Protein AF-A0A661LSR0-F1 (afdb_monomer)

Radius of gyration: 15.25 Å; Cα contacts (8 Å, |Δi|>4): 178; chains: 1; bounding box: 36×29×39 Å

Structure (mmCIF, N/CA/C/O backbone):
data_AF-A0A661LSR0-F1
#
_entry.id   AF-A0A661LSR0-F1
#
loop_
_atom_site.group_PDB
_atom_site.id
_atom_site.type_symbol
_atom_site.label_atom_id
_atom_site.label_alt_id
_atom_site.label_comp_id
_atom_site.label_asym_id
_atom_site.label_entity_id
_atom_site.label_seq_id
_atom_site.pdbx_PDB_ins_code
_atom_site.Cartn_x
_atom_site.Cartn_y
_atom_site.Cartn_z
_atom_site.occupancy
_atom_site.B_iso_or_equiv
_atom_site.auth_seq_id
_atom_site.auth_comp_id
_atom_site.auth_asym_id
_atom_site.auth_atom_id
_atom_site.pdbx_PDB_model_num
ATOM 1 N N . MET A 1 1 ? -1.277 7.843 -12.054 1.00 87.81 1 MET A N 1
ATOM 2 C CA . MET A 1 1 ? -2.001 6.567 -12.294 1.00 87.81 1 MET A CA 1
ATOM 3 C C . MET A 1 1 ? -3.484 6.741 -11.977 1.00 87.81 1 MET A C 1
ATOM 5 O O . MET A 1 1 ? -3.791 7.397 -10.986 1.00 87.81 1 MET A O 1
ATOM 9 N N . ASP A 1 2 ? -4.389 6.187 -12.791 1.00 89.88 2 ASP A N 1
ATOM 10 C CA . ASP A 1 2 ? -5.829 6.181 -12.485 1.00 89.88 2 ASP A CA 1
ATOM 11 C C . ASP A 1 2 ? -6.157 5.009 -11.547 1.00 89.88 2 ASP A C 1
ATOM 13 O O . ASP A 1 2 ? -5.949 3.848 -11.897 1.00 89.88 2 ASP A O 1
ATOM 17 N N . ILE A 1 3 ? -6.598 5.313 -10.324 1.00 94.62 3 ILE A N 1
ATOM 18 C CA . ILE A 1 3 ? -6.868 4.314 -9.281 1.00 94.62 3 ILE A CA 1
ATOM 19 C C . ILE A 1 3 ? -8.295 4.518 -8.766 1.00 94.62 3 ILE A C 1
ATOM 21 O O . ILE A 1 3 ? -8.553 5.545 -8.122 1.00 94.62 3 ILE A O 1
ATOM 25 N N . PRO A 1 4 ? -9.204 3.550 -8.982 1.00 94.25 4 PRO A N 1
ATOM 26 C CA . PRO A 1 4 ? -10.596 3.688 -8.586 1.00 94.25 4 PRO A CA 1
ATOM 27 C C . PRO A 1 4 ? -10.763 3.628 -7.065 1.00 94.25 4 PRO A C 1
ATOM 29 O O . PRO A 1 4 ? -10.152 2.803 -6.384 1.00 94.25 4 PRO A O 1
ATOM 32 N N . ASP A 1 5 ? -11.672 4.446 -6.537 1.00 94.50 5 ASP A N 1
ATOM 33 C CA . ASP A 1 5 ? -12.103 4.356 -5.143 1.00 94.50 5 ASP A CA 1
ATOM 34 C C . ASP A 1 5 ? -13.130 3.222 -4.983 1.00 94.50 5 ASP A C 1
ATOM 36 O O . ASP A 1 5 ? -14.277 3.320 -5.416 1.00 94.50 5 ASP A O 1
ATOM 40 N N . LEU A 1 6 ? -12.715 2.109 -4.369 1.00 96.00 6 LEU A N 1
ATOM 41 C CA . LEU A 1 6 ? -13.547 0.902 -4.249 1.00 96.00 6 LEU A CA 1
ATOM 42 C C . LEU A 1 6 ? -14.493 0.911 -3.038 1.00 96.00 6 LEU A C 1
ATOM 44 O O . LEU A 1 6 ? -15.479 0.173 -3.029 1.00 96.00 6 LEU A O 1
ATOM 48 N N . HIS A 1 7 ? -14.164 1.675 -1.996 1.00 96.81 7 HIS A N 1
ATOM 49 C CA . HIS A 1 7 ? -14.900 1.754 -0.733 1.00 96.81 7 HIS A CA 1
ATOM 50 C C . HIS A 1 7 ? -14.425 2.965 0.093 1.00 96.81 7 HIS A C 1
ATOM 52 O O . HIS A 1 7 ? -13.329 3.476 -0.142 1.00 96.81 7 HIS A O 1
ATOM 58 N N . PRO A 1 8 ? -15.195 3.412 1.102 1.00 96.19 8 PRO A N 1
ATOM 59 C CA . PRO A 1 8 ? -14.710 4.388 2.075 1.00 96.19 8 PRO A CA 1
ATOM 60 C C . PRO A 1 8 ? -13.627 3.796 2.993 1.00 96.19 8 PRO A C 1
ATOM 62 O O . PRO A 1 8 ? -13.647 2.608 3.320 1.00 96.19 8 PRO A O 1
ATOM 65 N N . TRP A 1 9 ? -12.699 4.641 3.447 1.00 95.56 9 TRP A N 1
ATOM 66 C CA . TRP A 1 9 ? -11.617 4.263 4.371 1.00 95.56 9 TRP A CA 1
ATOM 67 C C . TRP A 1 9 ? -11.953 4.509 5.845 1.00 95.56 9 TRP A C 1
ATOM 69 O O . TRP A 1 9 ? -11.516 3.760 6.716 1.00 95.56 9 TRP A O 1
ATOM 79 N N . ASN A 1 10 ? -12.741 5.549 6.130 1.00 93.75 10 ASN A N 1
ATOM 80 C CA . ASN A 1 10 ? -13.213 5.847 7.479 1.00 93.75 10 ASN A CA 1
ATOM 81 C C . ASN A 1 10 ? -14.463 5.018 7.782 1.00 93.75 10 ASN A C 1
ATOM 83 O O . ASN A 1 10 ? -15.581 5.438 7.486 1.00 93.75 10 ASN A O 1
ATOM 87 N N . VAL A 1 11 ? -14.247 3.823 8.317 1.00 96.38 11 VAL A N 1
ATOM 88 C CA . VAL A 1 11 ? -15.289 2.831 8.585 1.00 96.38 11 VAL A CA 1
ATOM 89 C C . VAL A 1 11 ? -15.098 2.211 9.963 1.00 96.38 11 VAL A C 1
ATOM 91 O O . VAL A 1 11 ? -14.022 2.276 10.558 1.00 96.38 11 VAL A O 1
ATOM 94 N N . THR A 1 12 ? -16.144 1.584 10.482 1.00 96.69 12 THR A N 1
ATOM 95 C CA . THR A 1 12 ? -16.067 0.779 11.703 1.00 96.69 12 THR A CA 1
ATOM 96 C C . THR A 1 12 ? -15.285 -0.517 11.469 1.00 96.69 12 THR A C 1
ATOM 98 O O . THR A 1 12 ? -15.076 -0.962 10.339 1.00 96.69 12 THR A O 1
ATOM 101 N N . TYR A 1 13 ? -14.883 -1.177 12.557 1.00 95.81 13 TYR A N 1
ATOM 102 C CA . TYR A 1 13 ? -14.239 -2.493 12.506 1.00 95.81 13 TYR A CA 1
ATOM 103 C C . TYR A 1 13 ? -15.069 -3.535 11.735 1.00 95.81 13 TYR A C 1
ATOM 105 O O . TYR A 1 13 ? -14.542 -4.266 10.895 1.00 95.81 13 TYR A O 1
ATOM 113 N N . GLU A 1 14 ? -16.378 -3.592 11.996 1.00 97.00 14 GLU A N 1
ATOM 114 C CA . GLU A 1 14 ? -17.274 -4.552 11.346 1.00 97.00 14 GLU A CA 1
ATOM 115 C C . GLU A 1 14 ? -17.399 -4.292 9.842 1.00 97.00 14 GLU A C 1
ATOM 117 O O . GLU A 1 14 ? -17.400 -5.230 9.041 1.00 97.00 14 GLU A O 1
ATOM 122 N N . GLU A 1 15 ? -17.475 -3.023 9.445 1.00 98.00 15 GLU A N 1
ATOM 123 C CA . GLU A 1 15 ? -17.500 -2.609 8.042 1.00 98.00 15 GLU A CA 1
ATOM 124 C C . GLU A 1 15 ? -16.176 -2.912 7.339 1.00 98.00 15 GLU A C 1
ATOM 126 O O . GLU A 1 15 ? -16.193 -3.452 6.235 1.00 98.00 15 GLU A O 1
ATOM 131 N N . ALA A 1 16 ? -15.036 -2.666 7.992 1.00 97.81 16 ALA A N 1
ATOM 132 C CA . ALA A 1 16 ? -13.716 -2.995 7.458 1.00 97.81 16 ALA A CA 1
ATOM 133 C C . ALA A 1 16 ? -13.586 -4.497 7.141 1.00 97.81 16 ALA A C 1
ATOM 135 O O . ALA A 1 16 ? -13.116 -4.883 6.067 1.00 97.81 16 ALA A O 1
ATOM 136 N N . ILE A 1 17 ? -14.079 -5.365 8.031 1.00 97.31 17 ILE A N 1
ATOM 137 C CA . ILE A 1 17 ? -14.112 -6.815 7.789 1.00 97.31 17 ILE A CA 1
ATOM 138 C C . ILE A 1 17 ? -15.031 -7.168 6.619 1.00 97.31 17 ILE A C 1
ATOM 140 O O . ILE A 1 17 ? -14.673 -8.020 5.803 1.00 97.31 17 ILE A O 1
ATOM 144 N N . LYS A 1 18 ? -16.217 -6.551 6.532 1.00 97.88 18 LYS A N 1
ATOM 145 C CA . LYS A 1 18 ? -17.146 -6.775 5.412 1.00 97.88 18 LYS A CA 1
ATOM 146 C C . LYS A 1 18 ? -16.496 -6.383 4.085 1.00 97.88 18 LYS A C 1
ATOM 148 O O . LYS A 1 18 ? -16.541 -7.173 3.148 1.00 97.88 18 LYS A O 1
ATOM 153 N N . ILE A 1 19 ? -15.824 -5.232 4.033 1.00 98.06 19 ILE A N 1
ATOM 154 C CA . ILE A 1 19 ? -15.075 -4.769 2.859 1.00 98.06 19 ILE A CA 1
ATOM 155 C C . ILE A 1 19 ? -14.007 -5.792 2.460 1.00 98.06 19 ILE A C 1
ATOM 157 O O . ILE A 1 19 ? -13.980 -6.205 1.304 1.00 98.06 19 ILE A O 1
ATOM 161 N N . GLN A 1 20 ? -13.178 -6.265 3.400 1.00 97.81 20 GLN A N 1
ATOM 162 C CA . GLN A 1 20 ? -12.154 -7.274 3.096 1.00 97.81 20 GLN A CA 1
ATOM 163 C C . GLN A 1 20 ? -12.758 -8.562 2.528 1.00 97.81 20 GLN A C 1
ATOM 165 O O . GLN A 1 20 ? -12.250 -9.085 1.541 1.00 97.81 20 GLN A O 1
ATOM 170 N N . LYS A 1 21 ? -13.864 -9.052 3.104 1.00 97.00 21 LYS A N 1
ATOM 171 C CA . LYS A 1 21 ? -14.563 -10.242 2.594 1.00 97.00 21 LYS A CA 1
ATOM 172 C C . LYS A 1 21 ? -15.074 -10.037 1.166 1.00 97.00 21 LYS A C 1
ATOM 174 O O . LYS A 1 21 ? -14.886 -10.922 0.345 1.00 97.00 21 LYS A O 1
ATOM 179 N N . CYS A 1 22 ? -15.653 -8.876 0.861 1.00 96.94 22 CYS A N 1
ATOM 180 C CA . CYS A 1 22 ? -1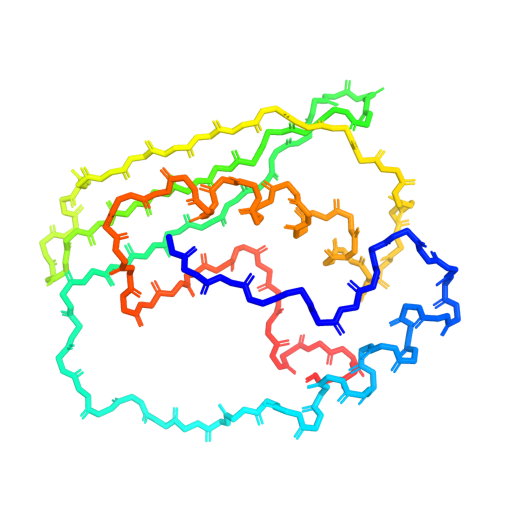6.132 -8.557 -0.486 1.00 96.94 22 CYS A CA 1
ATOM 181 C C . CYS A 1 22 ? -14.993 -8.381 -1.505 1.00 96.94 22 CYS A C 1
ATOM 183 O O . CYS A 1 22 ? -15.149 -8.734 -2.671 1.00 96.94 22 CYS A O 1
ATOM 185 N N . LEU A 1 23 ? -13.861 -7.794 -1.100 1.00 97.31 23 LEU A N 1
ATOM 186 C CA . LEU A 1 23 ? -12.719 -7.566 -1.991 1.00 97.31 23 LEU A CA 1
ATOM 187 C C . LEU A 1 23 ? -11.906 -8.831 -2.253 1.00 97.31 23 LEU A C 1
ATOM 189 O O . LEU A 1 23 ? -11.338 -8.957 -3.335 1.00 97.31 23 LEU A O 1
ATOM 193 N N . LYS A 1 24 ? -11.879 -9.771 -1.304 1.00 96.75 24 LYS A N 1
ATOM 194 C CA . LYS A 1 24 ? -11.202 -11.061 -1.458 1.00 96.75 24 LYS A CA 1
ATOM 195 C C . LYS A 1 24 ? -11.616 -11.776 -2.746 1.0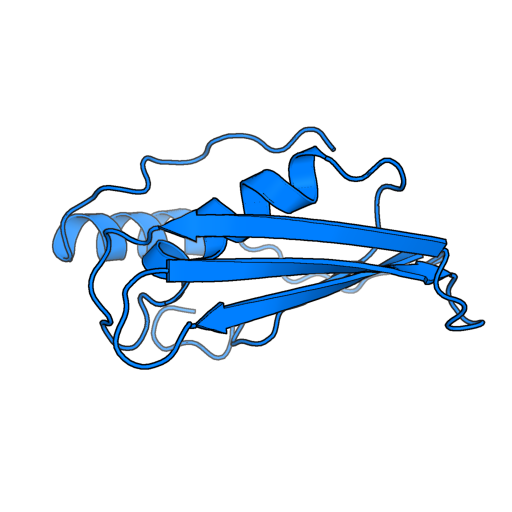0 96.75 24 LYS A C 1
ATOM 197 O O . LYS A 1 24 ? -10.764 -12.264 -3.480 1.00 96.75 24 LYS A O 1
ATOM 202 N N . ASP A 1 25 ? -12.910 -11.781 -3.055 1.00 95.75 25 ASP A N 1
ATOM 203 C CA . ASP A 1 25 ? -13.450 -12.465 -4.236 1.00 95.75 25 ASP A CA 1
ATOM 204 C C . ASP A 1 25 ? -13.040 -11.796 -5.563 1.00 95.75 25 ASP A C 1
ATOM 206 O O . ASP A 1 25 ? -13.246 -12.356 -6.637 1.00 95.75 25 ASP A O 1
ATOM 210 N N . LYS A 1 26 ? -12.430 -10.604 -5.503 1.00 96.31 26 LYS A N 1
ATOM 211 C CA . LYS A 1 26 ? -1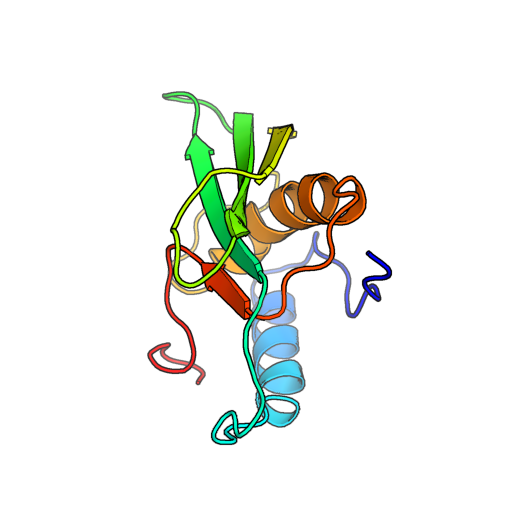1.867 -9.892 -6.659 1.00 96.31 26 LYS A CA 1
ATOM 212 C C . LYS A 1 26 ? -10.374 -10.166 -6.864 1.00 96.31 26 LYS A C 1
ATOM 214 O O . LYS A 1 26 ? -9.797 -9.657 -7.823 1.00 96.31 26 LYS A O 1
ATOM 219 N N . VAL A 1 27 ? -9.730 -10.935 -5.983 1.00 96.81 27 VAL A N 1
ATOM 220 C CA . VAL A 1 27 ? -8.303 -11.261 -6.093 1.00 96.81 27 VAL A CA 1
ATOM 221 C C . VAL A 1 27 ? -8.081 -12.252 -7.235 1.00 96.81 27 VAL A C 1
ATOM 223 O O . VAL A 1 27 ? -8.641 -13.346 -7.253 1.00 96.81 27 VAL A O 1
ATOM 226 N N . ILE A 1 28 ? -7.213 -11.884 -8.178 1.00 96.75 28 ILE A N 1
ATOM 227 C CA . ILE A 1 28 ? -6.834 -12.735 -9.309 1.00 96.75 28 ILE A CA 1
ATOM 228 C C . ILE A 1 28 ? -5.432 -13.289 -9.062 1.00 96.75 28 ILE A C 1
ATOM 230 O O . ILE A 1 28 ? -4.440 -12.564 -9.123 1.00 96.75 28 ILE A O 1
ATOM 234 N N . LEU A 1 29 ? -5.341 -14.599 -8.834 1.00 96.31 29 LEU A N 1
ATOM 235 C CA . LEU A 1 29 ? -4.069 -15.307 -8.689 1.00 96.31 29 LEU A CA 1
ATOM 236 C C . LEU A 1 29 ? -3.644 -15.885 -10.033 1.00 96.31 29 LEU A C 1
ATOM 238 O O . LEU A 1 29 ? -3.976 -17.017 -10.386 1.00 96.31 29 LEU A O 1
ATOM 242 N N . LYS A 1 30 ? -2.911 -15.080 -10.801 1.00 96.00 30 LYS A N 1
ATOM 243 C CA . LYS A 1 30 ? -2.399 -15.465 -12.115 1.00 96.00 30 LYS A CA 1
ATOM 244 C C . LYS A 1 30 ? -0.897 -15.227 -12.184 1.00 96.00 30 LYS A C 1
ATOM 246 O O . LYS A 1 30 ? -0.391 -14.229 -11.681 1.00 96.00 30 LYS A O 1
ATOM 251 N N . LYS A 1 31 ? -0.190 -16.141 -12.851 1.00 94.50 31 LYS A N 1
ATOM 252 C CA . LYS A 1 31 ? 1.210 -15.919 -13.215 1.00 94.50 31 LYS A CA 1
ATOM 253 C C . LYS A 1 31 ? 1.316 -14.743 -14.177 1.00 94.50 31 LYS A C 1
ATOM 255 O O . LYS A 1 31 ? 0.489 -14.579 -15.075 1.00 94.50 31 LYS A O 1
ATOM 260 N N . ILE A 1 32 ? 2.360 -13.958 -13.989 1.00 94.25 32 ILE A N 1
ATOM 261 C CA . ILE A 1 32 ? 2.682 -12.851 -14.871 1.00 94.25 32 ILE A CA 1
ATOM 262 C C . ILE A 1 32 ? 3.527 -13.407 -16.009 1.00 94.25 32 ILE A C 1
ATOM 264 O O . ILE A 1 32 ? 4.592 -13.966 -15.769 1.00 94.25 32 ILE A O 1
ATOM 268 N N . ASP A 1 33 ? 3.017 -13.274 -17.229 1.00 94.19 33 ASP A N 1
ATOM 269 C CA . ASP A 1 33 ? 3.641 -13.782 -18.455 1.00 94.19 33 ASP A CA 1
ATOM 270 C C . ASP A 1 33 ? 3.828 -12.639 -19.461 1.00 94.19 33 ASP A C 1
ATOM 272 O O . ASP A 1 33 ? 3.340 -12.649 -20.588 1.00 94.19 33 ASP A O 1
ATOM 276 N N . ARG A 1 34 ? 4.438 -11.556 -18.977 1.00 95.44 34 ARG A N 1
ATOM 277 C CA . ARG A 1 34 ? 4.759 -10.364 -19.761 1.00 95.44 34 ARG A CA 1
ATOM 278 C C . ARG A 1 34 ? 6.096 -9.805 -19.306 1.00 95.44 34 ARG A C 1
ATOM 280 O O . ARG A 1 34 ? 6.518 -10.036 -18.173 1.00 95.44 34 ARG A O 1
ATOM 287 N N . ARG A 1 35 ? 6.742 -9.036 -20.180 1.00 96.50 35 ARG A N 1
ATOM 288 C CA . ARG A 1 35 ? 7.947 -8.289 -19.819 1.00 96.50 35 ARG A CA 1
ATOM 289 C C . ARG A 1 35 ? 7.612 -7.240 -18.755 1.00 96.50 35 ARG A C 1
ATOM 291 O O . ARG A 1 35 ? 6.608 -6.544 -18.879 1.00 96.50 35 ARG A O 1
ATOM 298 N N . ILE A 1 36 ? 8.476 -7.147 -17.751 1.00 98.19 36 ILE A N 1
ATOM 299 C CA . ILE A 1 36 ? 8.447 -6.141 -16.688 1.00 98.19 36 ILE A CA 1
ATOM 300 C C . ILE A 1 36 ? 9.535 -5.118 -16.995 1.00 98.19 36 ILE A C 1
ATOM 302 O O . ILE A 1 36 ? 10.686 -5.509 -17.187 1.00 98.19 36 ILE A O 1
ATOM 306 N N . ASN A 1 37 ? 9.160 -3.846 -17.073 1.00 98.06 37 ASN A N 1
ATOM 307 C CA . ASN A 1 37 ? 10.067 -2.725 -17.308 1.00 98.06 37 ASN A CA 1
ATOM 308 C C . ASN A 1 37 ? 10.213 -1.868 -16.050 1.00 98.06 37 ASN A C 1
ATOM 310 O O . ASN A 1 37 ? 11.317 -1.432 -15.752 1.00 98.06 37 ASN A O 1
ATOM 314 N N . TYR A 1 38 ? 9.128 -1.670 -15.295 1.00 98.50 38 TYR A N 1
ATOM 315 C CA . TYR A 1 38 ? 9.146 -0.848 -14.085 1.00 98.50 38 TYR A CA 1
ATOM 316 C C . TYR A 1 38 ? 8.568 -1.592 -12.890 1.00 98.50 38 TYR A C 1
ATOM 318 O O . TYR A 1 38 ? 7.512 -2.218 -12.978 1.00 98.50 38 TYR A O 1
ATOM 326 N N . ILE A 1 39 ? 9.243 -1.498 -11.750 1.00 98.62 39 ILE A N 1
ATOM 327 C CA . ILE A 1 39 ? 8.748 -2.017 -10.473 1.00 98.62 39 ILE A CA 1
ATOM 328 C C . ILE A 1 39 ? 8.697 -0.888 -9.450 1.00 98.62 39 ILE A C 1
ATOM 330 O O . ILE A 1 39 ? 9.559 -0.016 -9.459 1.00 98.62 39 ILE A O 1
ATOM 334 N N . ALA A 1 40 ? 7.710 -0.903 -8.562 1.00 98.62 40 ALA A N 1
ATOM 335 C CA . ALA A 1 40 ? 7.585 0.071 -7.488 1.00 98.62 40 ALA A CA 1
ATOM 336 C C . ALA A 1 40 ? 7.648 -0.603 -6.118 1.00 98.62 40 ALA A C 1
ATOM 338 O O . ALA A 1 40 ? 7.039 -1.650 -5.923 1.00 98.62 40 ALA A O 1
ATOM 339 N N . GLY A 1 41 ? 8.354 0.006 -5.170 1.00 98.50 41 GLY A N 1
ATOM 340 C CA . GLY A 1 41 ? 8.282 -0.324 -3.747 1.00 98.50 41 GLY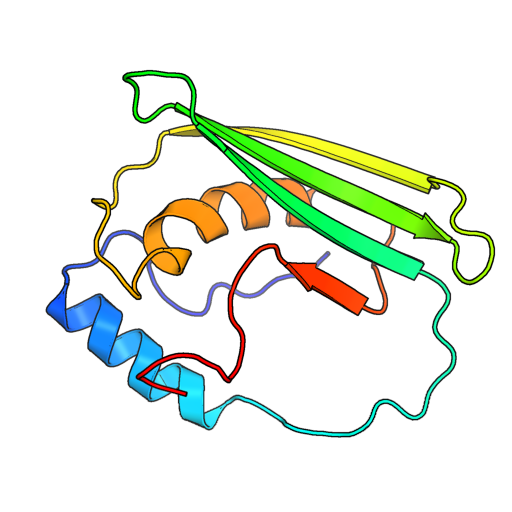 A CA 1
ATOM 341 C C . GLY A 1 41 ? 7.453 0.714 -2.997 1.00 98.50 41 GLY A C 1
ATOM 342 O O . GLY A 1 41 ? 7.581 1.906 -3.277 1.00 98.50 41 GLY A O 1
ATOM 343 N N . LEU A 1 42 ? 6.622 0.262 -2.060 1.00 97.94 42 LEU A N 1
ATOM 344 C CA . LEU A 1 42 ? 5.788 1.098 -1.198 1.00 97.94 42 LEU A CA 1
ATOM 345 C C . LEU A 1 42 ? 6.092 0.836 0.269 1.00 97.94 42 LEU A C 1
ATOM 347 O O . LEU A 1 42 ? 6.187 -0.322 0.678 1.00 97.94 42 LEU A O 1
ATOM 351 N N . ASP A 1 43 ? 6.164 1.909 1.049 1.00 97.88 43 ASP A N 1
ATOM 352 C CA . ASP A 1 43 ? 6.356 1.832 2.494 1.00 97.88 43 ASP A CA 1
ATOM 353 C C . ASP A 1 43 ? 5.675 3.008 3.214 1.00 97.88 43 ASP A C 1
ATOM 355 O O . ASP A 1 43 ? 5.455 4.080 2.634 1.00 97.88 43 ASP A O 1
ATOM 359 N N . VAL A 1 44 ? 5.335 2.799 4.486 1.00 97.25 44 VAL A N 1
ATOM 360 C CA . VAL A 1 44 ? 4.786 3.814 5.384 1.00 97.25 44 VAL A CA 1
ATOM 361 C C . VAL A 1 44 ? 5.548 3.823 6.704 1.00 97.25 44 VAL A C 1
ATOM 363 O O . VAL A 1 44 ? 5.577 2.847 7.445 1.00 97.25 44 VAL A O 1
ATOM 366 N N . SER A 1 45 ? 6.083 4.987 7.067 1.00 96.12 45 SER A N 1
ATOM 367 C CA . SER A 1 45 ? 6.767 5.196 8.343 1.00 96.12 45 SER A CA 1
ATOM 368 C C . SER A 1 45 ? 5.946 6.072 9.288 1.00 96.12 45 SER A C 1
ATOM 370 O O . SER A 1 45 ? 5.388 7.092 8.884 1.00 96.12 45 SER A O 1
ATOM 372 N N . TYR A 1 46 ? 5.897 5.708 10.571 1.00 95.12 46 TYR A N 1
ATOM 373 C CA . TYR A 1 46 ? 5.201 6.475 11.607 1.00 95.12 46 TYR A CA 1
ATOM 374 C C . TYR A 1 46 ? 6.160 7.382 12.365 1.00 95.12 46 TYR A C 1
ATOM 376 O O . TYR A 1 46 ? 7.174 6.939 12.910 1.00 95.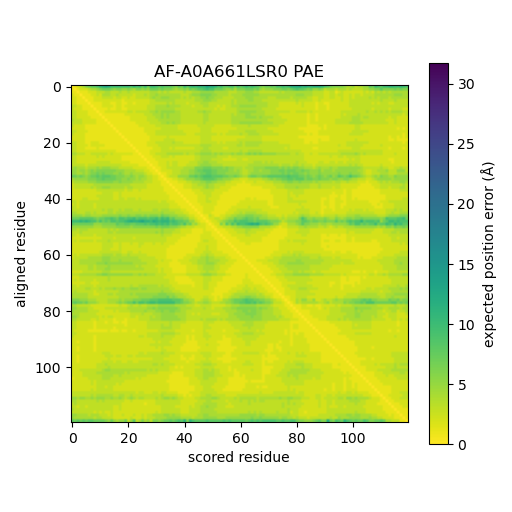12 46 TYR A O 1
ATOM 384 N N . ALA A 1 47 ? 5.780 8.649 12.517 1.00 94.38 47 ALA A N 1
ATOM 385 C CA . ALA A 1 47 ? 6.462 9.529 13.449 1.00 94.38 47 ALA A CA 1
ATOM 386 C C . ALA A 1 47 ? 6.180 9.078 14.894 1.00 94.38 47 ALA A C 1
ATOM 388 O O . ALA A 1 47 ? 5.025 8.918 15.309 1.00 94.38 47 ALA A O 1
ATOM 389 N N . LYS A 1 48 ? 7.254 8.881 15.666 1.00 90.62 48 LYS A N 1
ATOM 390 C CA . LYS A 1 48 ? 7.221 8.309 17.019 1.00 90.62 48 LYS A CA 1
ATOM 391 C C . LYS A 1 48 ? 6.217 9.035 17.921 1.00 90.62 48 LYS A C 1
ATOM 393 O O . LYS A 1 48 ? 6.298 10.245 18.101 1.00 90.62 48 LYS A O 1
ATOM 398 N N . GLY A 1 49 ? 5.298 8.275 18.518 1.00 89.38 49 GLY A N 1
ATOM 399 C CA . GLY A 1 49 ? 4.302 8.805 19.456 1.00 89.38 49 GLY A CA 1
ATOM 400 C C . GLY A 1 49 ? 3.194 9.645 18.811 1.00 89.38 49 GLY A C 1
ATOM 401 O O . GLY A 1 49 ? 2.501 10.366 19.521 1.00 89.38 49 GLY A O 1
ATOM 402 N N . SER A 1 50 ? 3.015 9.572 17.488 1.00 92.00 50 SER A N 1
ATOM 403 C CA . SER A 1 50 ? 1.990 10.332 16.771 1.00 92.00 50 SER A CA 1
ATOM 404 C C . SER A 1 50 ? 1.215 9.468 15.771 1.00 92.00 50 SER A C 1
ATOM 406 O O . SER A 1 50 ? 1.640 8.376 15.401 1.00 92.00 50 SER A O 1
ATOM 408 N N . ASN A 1 51 ? 0.084 9.993 15.297 1.00 92.38 51 ASN A N 1
ATOM 409 C CA . ASN A 1 51 ? -0.646 9.448 14.147 1.00 92.38 51 ASN A CA 1
ATOM 410 C C . ASN A 1 51 ? -0.190 10.075 12.816 1.00 92.38 51 ASN A C 1
ATOM 412 O O . ASN A 1 51 ? -0.900 9.985 11.817 1.00 92.38 51 ASN A O 1
ATOM 416 N N . THR A 1 52 ? 0.954 10.753 12.801 1.00 96.00 52 THR A N 1
ATOM 417 C CA . THR A 1 52 ? 1.538 11.290 11.574 1.00 96.00 52 THR A CA 1
ATOM 418 C C . THR A 1 52 ? 2.345 10.197 10.893 1.00 96.00 52 THR A C 1
ATOM 420 O O . THR A 1 52 ? 3.185 9.555 11.529 1.00 96.00 52 THR A O 1
ATOM 423 N N . VAL A 1 53 ? 2.102 10.013 9.600 1.00 96.38 53 VAL A N 1
ATOM 424 C CA . VAL A 1 53 ? 2.796 9.037 8.763 1.00 96.38 53 VAL A CA 1
ATOM 425 C C . VAL A 1 53 ? 3.445 9.701 7.562 1.00 96.38 53 VAL A C 1
ATOM 427 O O . VAL A 1 53 ? 2.987 10.742 7.089 1.00 96.38 53 VAL A O 1
ATOM 430 N N . TRP A 1 54 ? 4.493 9.062 7.067 1.00 97.56 54 TRP A N 1
ATOM 431 C CA . TRP A 1 54 ? 5.117 9.338 5.785 1.00 97.56 54 TRP A CA 1
ATOM 432 C C . TRP A 1 54 ? 4.903 8.132 4.889 1.00 97.56 54 TRP A C 1
ATOM 434 O O . TRP A 1 54 ? 5.423 7.061 5.185 1.00 97.56 54 TRP A O 1
ATOM 444 N N . ALA A 1 55 ? 4.127 8.308 3.827 1.00 97.75 55 ALA A N 1
ATOM 445 C CA . ALA A 1 55 ? 3.985 7.320 2.770 1.00 97.75 55 ALA A CA 1
ATOM 446 C C . ALA A 1 55 ? 5.007 7.614 1.673 1.00 97.75 55 ALA A C 1
ATOM 448 O O . ALA A 1 55 ? 5.221 8.780 1.329 1.00 97.75 55 ALA A O 1
ATOM 449 N N . GLY A 1 56 ? 5.624 6.572 1.123 1.00 98.06 56 GLY A N 1
ATOM 450 C CA . GLY A 1 56 ? 6.615 6.688 0.061 1.00 98.06 56 GLY A CA 1
ATOM 451 C C . GLY A 1 56 ? 6.407 5.655 -1.037 1.00 98.06 56 GLY A C 1
ATOM 452 O O . GLY A 1 56 ? 5.965 4.536 -0.783 1.00 98.06 56 GLY A O 1
ATOM 453 N N . VAL A 1 57 ? 6.763 6.046 -2.258 1.00 98.50 57 VAL A N 1
ATOM 454 C CA . VAL A 1 57 ? 6.915 5.155 -3.408 1.00 98.50 57 VAL A CA 1
ATOM 455 C C . VAL A 1 57 ? 8.264 5.395 -4.064 1.00 98.50 57 VAL A C 1
ATOM 457 O O . VAL A 1 57 ? 8.691 6.540 -4.232 1.00 98.50 57 VAL A O 1
ATOM 460 N N . VAL A 1 58 ? 8.916 4.310 -4.466 1.00 98.62 58 VAL A N 1
ATOM 461 C CA . VAL A 1 58 ? 10.132 4.340 -5.280 1.00 98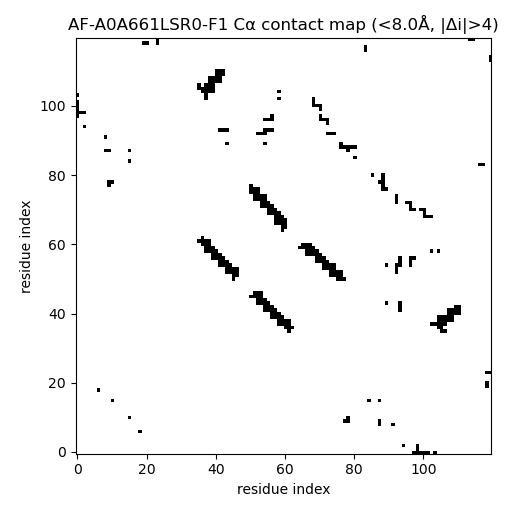.62 58 VAL A CA 1
ATOM 462 C C . VAL A 1 58 ? 9.910 3.465 -6.503 1.00 98.62 58 VAL A C 1
ATOM 464 O O . VAL A 1 58 ? 9.644 2.276 -6.351 1.00 98.62 58 VAL A O 1
ATOM 467 N N . VAL A 1 59 ? 10.036 4.038 -7.699 1.00 98.75 59 VAL A N 1
ATOM 468 C CA . VAL A 1 59 ? 9.947 3.326 -8.979 1.00 98.75 59 VAL A CA 1
ATOM 469 C C . VAL A 1 59 ? 11.353 3.065 -9.512 1.00 98.75 59 VAL A C 1
ATOM 471 O O . VAL A 1 59 ? 12.186 3.973 -9.588 1.00 98.75 59 VAL A O 1
ATOM 474 N N . LEU A 1 60 ? 11.614 1.819 -9.895 1.00 98.81 60 LEU A N 1
ATOM 475 C CA . LEU A 1 60 ? 12.878 1.344 -10.443 1.00 98.81 60 LEU A CA 1
ATOM 476 C C . LEU A 1 60 ? 12.680 0.832 -11.871 1.00 98.81 60 LEU A C 1
ATOM 478 O O . LEU A 1 60 ? 11.684 0.167 -12.162 1.00 98.81 60 LEU A O 1
ATOM 482 N N . ASP A 1 61 ? 13.665 1.075 -12.732 1.00 98.62 61 ASP A N 1
ATOM 483 C CA . ASP A 1 61 ? 13.829 0.336 -13.982 1.00 98.62 61 ASP A CA 1
ATOM 484 C C . ASP A 1 61 ? 14.241 -1.107 -13.676 1.00 98.62 61 ASP A C 1
ATOM 486 O O . ASP A 1 61 ? 15.057 -1.374 -12.790 1.00 98.62 61 ASP A O 1
ATOM 490 N N . PHE A 1 62 ? 13.676 -2.053 -14.414 1.00 98.25 62 PHE A N 1
ATOM 491 C CA . PHE A 1 62 ? 13.930 -3.473 -14.257 1.00 98.25 62 PHE A CA 1
ATOM 492 C C . PHE A 1 62 ? 14.402 -4.071 -15.593 1.00 98.25 62 PHE A C 1
ATOM 494 O O . PHE A 1 62 ? 13.740 -3.899 -16.618 1.00 98.25 62 PHE A O 1
ATOM 501 N N . PRO A 1 63 ? 15.532 -4.806 -15.617 1.00 97.56 63 PRO A N 1
ATOM 502 C CA . PRO A 1 63 ? 16.211 -5.421 -14.472 1.00 97.56 63 PRO A CA 1
ATOM 503 C C . PRO A 1 63 ? 17.353 -4.596 -13.857 1.00 97.56 63 PRO A C 1
ATOM 505 O O . PRO A 1 63 ? 18.037 -5.109 -12.976 1.00 97.56 63 PRO A O 1
ATOM 508 N N . SER A 1 64 ? 17.608 -3.365 -14.317 1.00 98.06 64 SER A N 1
ATOM 509 C CA . SER A 1 64 ? 18.801 -2.612 -13.891 1.00 98.06 64 SER A CA 1
ATOM 510 C C . SER A 1 64 ? 18.772 -2.167 -12.422 1.00 98.06 64 SER A C 1
ATOM 512 O O . SER A 1 64 ? 19.827 -1.911 -11.845 1.00 98.06 64 SER A O 1
ATOM 514 N N . LEU A 1 65 ? 17.577 -2.089 -11.824 1.00 98.12 65 LEU A N 1
A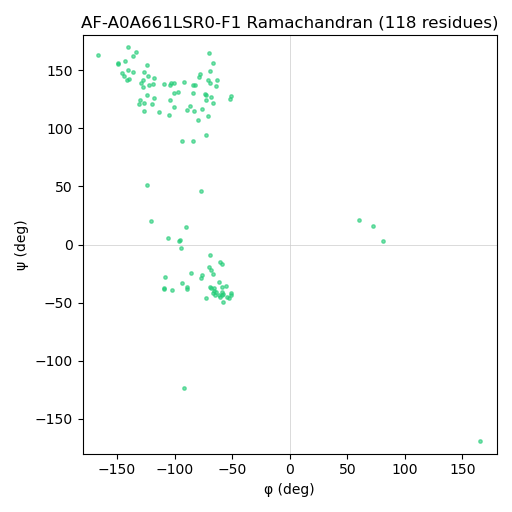TOM 515 C CA . LEU A 1 65 ? 17.301 -1.570 -10.480 1.00 98.12 65 LEU A CA 1
ATOM 516 C C . LEU A 1 65 ? 17.705 -0.101 -10.289 1.00 98.12 65 LEU A C 1
ATOM 518 O O . LEU A 1 65 ? 17.868 0.369 -9.162 1.00 98.12 65 LEU A O 1
ATOM 522 N N . VAL A 1 66 ? 17.841 0.646 -11.385 1.00 98.62 66 VAL A N 1
ATOM 523 C CA . VAL A 1 66 ? 18.090 2.086 -11.339 1.00 98.62 66 VAL A CA 1
ATOM 524 C C . VAL A 1 66 ? 16.816 2.800 -10.902 1.00 98.62 66 VAL A C 1
ATOM 526 O O . VAL A 1 66 ? 15.753 2.597 -11.484 1.00 98.62 66 VAL A O 1
ATOM 529 N N . LYS A 1 67 ? 16.921 3.666 -9.888 1.00 98.50 67 LYS A N 1
ATOM 530 C CA . LYS A 1 67 ? 15.810 4.513 -9.440 1.00 98.50 67 LYS A CA 1
ATOM 531 C C . LYS A 1 67 ? 15.440 5.531 -10.514 1.00 98.50 67 LYS A C 1
ATOM 533 O O . LYS A 1 67 ? 16.278 6.344 -10.896 1.00 98.50 67 LYS A O 1
ATOM 538 N N . ILE A 1 68 ? 14.186 5.491 -10.954 1.00 98.06 68 ILE A N 1
ATOM 539 C CA . ILE A 1 68 ? 13.635 6.377 -11.987 1.00 98.06 68 ILE A CA 1
ATOM 540 C C . ILE A 1 68 ? 12.785 7.477 -11.362 1.00 98.06 68 ILE A C 1
ATOM 542 O O . ILE A 1 68 ? 12.851 8.628 -11.782 1.00 98.06 68 ILE A O 1
ATOM 546 N N . GLU A 1 69 ? 12.015 7.139 -10.332 1.00 98.50 69 GLU A N 1
ATOM 547 C CA . GLU A 1 69 ? 11.122 8.085 -9.678 1.00 98.50 69 GLU A CA 1
ATOM 548 C C . GLU A 1 69 ? 11.032 7.790 -8.183 1.00 98.50 69 GLU A C 1
ATOM 550 O O . GLU A 1 69 ? 11.100 6.643 -7.745 1.00 98.50 69 GLU A O 1
ATOM 555 N N . GLU A 1 70 ? 10.862 8.841 -7.389 1.00 98.44 70 GLU A N 1
ATOM 556 C CA . GLU A 1 70 ? 10.409 8.725 -6.011 1.00 98.44 70 GLU A CA 1
ATOM 557 C C . GLU A 1 70 ? 9.414 9.837 -5.697 1.00 98.44 70 GLU A C 1
ATOM 559 O O . GLU A 1 70 ? 9.551 10.974 -6.168 1.00 98.44 70 GLU A O 1
ATOM 564 N N . ARG A 1 71 ? 8.401 9.502 -4.903 1.00 98.25 71 ARG A N 1
ATOM 565 C CA . ARG A 1 71 ? 7.424 10.450 -4.366 1.00 98.25 71 ARG A CA 1
ATOM 566 C C . ARG A 1 71 ? 7.125 10.066 -2.925 1.00 98.25 71 ARG A C 1
ATOM 568 O O . ARG A 1 71 ? 7.183 8.895 -2.554 1.00 98.25 71 ARG A O 1
ATOM 575 N N . TRP A 1 72 ? 6.796 11.055 -2.110 1.00 97.94 72 TRP A N 1
ATOM 576 C CA . TRP A 1 72 ? 6.369 10.839 -0.736 1.00 97.94 72 TRP A CA 1
ATOM 577 C C . TRP A 1 72 ? 5.396 11.925 -0.308 1.00 97.94 72 TRP A C 1
ATOM 579 O O . TRP A 1 72 ? 5.397 13.030 -0.852 1.00 97.94 72 TRP A O 1
ATOM 589 N N . ALA A 1 73 ? 4.570 11.607 0.680 1.00 96.25 73 ALA A N 1
ATOM 590 C CA . ALA A 1 73 ? 3.650 12.557 1.276 1.00 96.25 73 ALA A CA 1
ATOM 591 C C . ALA A 1 73 ? 3.512 12.304 2.773 1.00 96.25 73 ALA A C 1
ATOM 593 O O . ALA A 1 73 ? 3.530 11.166 3.250 1.00 96.25 73 ALA A O 1
ATOM 594 N N . GLN A 1 74 ? 3.348 13.397 3.511 1.00 96.69 74 GLN A N 1
ATOM 595 C CA . GLN A 1 74 ? 2.925 13.340 4.898 1.00 96.69 74 GLN A CA 1
ATOM 596 C C . GLN A 1 74 ? 1.406 13.192 4.950 1.00 96.69 74 GLN A C 1
ATOM 598 O O . GLN A 1 74 ? 0.687 13.906 4.254 1.00 96.69 74 GLN A O 1
ATOM 603 N N . SER A 1 75 ? 0.915 12.323 5.827 1.00 95.12 75 SER A N 1
ATOM 604 C CA . SER A 1 75 ? -0.513 12.202 6.108 1.00 95.12 75 SER A CA 1
ATOM 605 C C . SER A 1 75 ? -0.765 11.976 7.597 1.00 95.12 75 SER A C 1
ATOM 607 O O . SER A 1 75 ? 0.156 11.751 8.388 1.00 95.12 75 SER A O 1
ATOM 609 N N . LYS A 1 76 ? -2.032 12.062 8.000 1.00 94.56 76 LYS A N 1
ATOM 6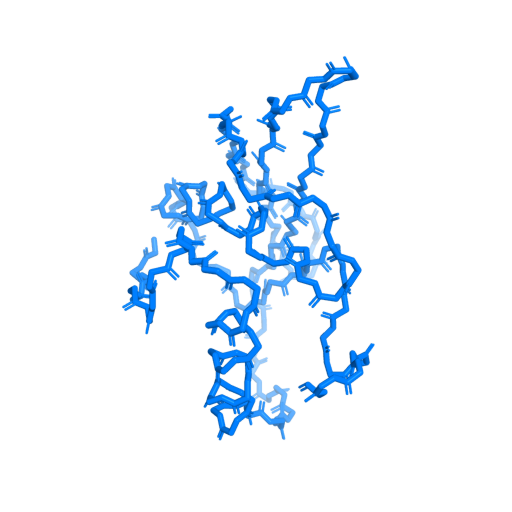10 C CA . LYS A 1 76 ? -2.479 11.781 9.364 1.00 94.56 76 LYS A CA 1
ATOM 611 C C . LYS A 1 76 ? -3.475 10.638 9.334 1.00 94.56 76 LYS A C 1
ATOM 613 O O . LYS A 1 76 ? -4.539 10.753 8.734 1.00 94.56 76 LYS A O 1
ATOM 618 N N . VAL A 1 77 ? -3.158 9.557 10.035 1.00 91.56 77 VAL A N 1
ATOM 619 C CA . VAL A 1 77 ? -4.038 8.391 10.091 1.00 91.56 77 VAL A CA 1
ATOM 620 C C . VAL A 1 77 ? -5.116 8.570 11.157 1.00 91.56 77 VAL A C 1
ATOM 622 O O . VAL A 1 77 ? -4.854 9.035 12.270 1.00 91.56 77 VAL A O 1
ATOM 625 N N . SER A 1 78 ? -6.345 8.191 10.820 1.00 88.12 78 SER A N 1
ATOM 626 C CA . SER A 1 78 ? -7.501 8.224 11.726 1.00 88.12 78 SER A CA 1
ATOM 627 C C . SER A 1 78 ? -7.943 6.829 12.173 1.00 88.12 78 SER A C 1
ATOM 629 O O . SER A 1 78 ? -8.459 6.680 13.278 1.00 88.12 78 SER A O 1
ATOM 631 N N . PHE A 1 79 ? -7.699 5.802 11.354 1.00 93.38 79 PHE A N 1
ATOM 632 C CA . PHE A 1 79 ? -8.077 4.423 11.655 1.00 93.38 79 PHE A CA 1
ATOM 633 C C . PHE A 1 79 ? -7.155 3.819 12.733 1.00 93.38 79 PHE A C 1
ATOM 635 O O . PHE A 1 79 ? -5.931 3.922 12.601 1.00 93.38 79 PHE A O 1
ATOM 642 N N . PRO A 1 80 ? -7.675 3.200 13.810 1.00 91.00 80 PRO A N 1
ATOM 643 C CA . PRO A 1 80 ? -6.856 2.656 14.896 1.00 91.00 80 PRO A CA 1
ATOM 644 C C . PRO A 1 80 ? -5.995 1.467 14.449 1.00 91.00 80 PRO A C 1
ATOM 646 O O . PRO A 1 80 ? -6.322 0.759 13.501 1.00 91.00 80 PRO A O 1
ATOM 649 N N . TYR A 1 81 ? -4.895 1.209 15.161 1.00 90.00 81 TYR A N 1
ATOM 650 C CA . TYR A 1 81 ? -4.096 0.010 14.913 1.00 90.00 81 TYR A CA 1
ATOM 651 C C . TYR A 1 81 ? -4.854 -1.238 15.385 1.00 90.00 81 TYR A C 1
ATOM 653 O O . TYR A 1 81 ? -5.035 -1.448 16.585 1.00 90.00 81 TYR A O 1
ATOM 661 N N . ILE A 1 82 ? -5.296 -2.060 14.432 1.00 92.94 82 ILE A N 1
ATOM 662 C CA . ILE A 1 82 ? -5.976 -3.331 14.681 1.00 92.94 82 ILE A CA 1
ATOM 663 C C . ILE A 1 82 ? -5.301 -4.408 13.819 1.00 92.94 82 ILE A C 1
ATOM 665 O O . ILE A 1 82 ? -5.282 -4.269 12.591 1.00 92.94 82 ILE A O 1
ATOM 669 N N . PRO A 1 83 ? -4.756 -5.486 14.416 1.00 91.44 83 PRO A N 1
ATOM 670 C CA . PRO A 1 83 ? -4.121 -6.563 13.663 1.00 91.44 83 PRO A CA 1
ATOM 671 C C . PRO A 1 83 ? -5.009 -7.112 12.533 1.00 91.44 83 PRO A C 1
ATOM 673 O O . PRO A 1 83 ? -6.172 -7.469 12.733 1.00 91.44 83 PRO A O 1
ATOM 676 N N . GLY A 1 84 ? -4.450 -7.164 11.320 1.00 93.44 84 GLY A N 1
ATOM 677 C CA . GLY A 1 84 ? -5.143 -7.580 10.093 1.00 93.44 84 GLY A CA 1
ATOM 678 C C . GLY A 1 84 ? -6.016 -6.503 9.423 1.00 93.44 84 GLY A C 1
ATOM 679 O O . GLY A 1 84 ? -6.671 -6.784 8.419 1.00 93.44 84 GLY A O 1
ATOM 680 N N . LEU A 1 85 ? -6.042 -5.277 9.947 1.00 96.25 85 LEU A N 1
ATOM 681 C CA . LEU A 1 85 ? -6.697 -4.120 9.318 1.00 96.25 85 LEU A CA 1
ATOM 682 C C . LEU A 1 85 ? -5.709 -2.980 9.033 1.00 96.25 85 LEU A C 1
ATOM 684 O O . LEU A 1 85 ? -6.121 -1.839 8.849 1.00 96.25 85 LEU A O 1
ATOM 688 N N . LEU A 1 86 ? -4.409 -3.288 8.973 1.00 94.94 86 LEU A N 1
ATOM 689 C CA . LEU A 1 86 ? -3.351 -2.305 8.720 1.00 94.94 86 LEU A CA 1
ATOM 690 C C . LEU A 1 86 ? -3.588 -1.527 7.416 1.00 94.94 86 LEU A C 1
ATOM 692 O O . LEU A 1 86 ? -3.404 -0.314 7.372 1.00 94.94 86 LEU A O 1
ATOM 696 N N . SER A 1 87 ? -4.128 -2.206 6.400 1.00 95.31 87 SER A N 1
ATOM 697 C CA . SER A 1 87 ? -4.522 -1.610 5.123 1.00 95.31 87 SER A CA 1
ATOM 698 C C . SER A 1 87 ? -5.416 -0.375 5.276 1.00 95.31 87 SER A C 1
ATOM 700 O O . SER A 1 87 ? -5.200 0.617 4.591 1.00 95.31 87 SER A O 1
ATOM 702 N N . PHE A 1 88 ? -6.386 -0.392 6.198 1.00 96.56 88 PHE A N 1
ATOM 703 C CA . PHE A 1 88 ? -7.308 0.732 6.419 1.00 96.56 88 PHE A CA 1
ATOM 704 C C . PHE A 1 88 ? -6.632 1.948 7.051 1.00 96.56 88 PHE A C 1
ATOM 706 O O . PHE A 1 88 ? -7.149 3.060 6.970 1.00 96.56 88 PHE A O 1
ATOM 713 N N . ARG A 1 89 ? -5.476 1.734 7.681 1.00 94.88 89 ARG A N 1
ATOM 714 C CA . ARG A 1 89 ? -4.675 2.779 8.308 1.00 94.88 89 ARG A CA 1
ATOM 715 C C . ARG A 1 89 ? -3.669 3.397 7.334 1.00 94.88 89 ARG A C 1
ATOM 717 O O . ARG A 1 89 ? -3.463 4.601 7.400 1.00 94.88 89 ARG A O 1
ATOM 724 N N . GLU A 1 90 ? -3.081 2.607 6.437 1.00 95.56 90 GLU A N 1
ATOM 725 C CA . GLU A 1 90 ? -1.905 3.018 5.644 1.00 95.56 90 GLU A CA 1
ATOM 726 C C . GLU A 1 90 ? -2.178 3.258 4.162 1.00 95.56 90 GLU A C 1
ATOM 728 O O . GLU A 1 90 ? -1.636 4.203 3.586 1.00 95.56 90 GLU A O 1
ATOM 733 N N . ILE A 1 91 ? -3.048 2.453 3.543 1.00 95.94 91 ILE A N 1
ATOM 734 C CA . ILE A 1 91 ? -3.320 2.557 2.104 1.00 95.94 91 ILE A CA 1
ATOM 735 C C . ILE A 1 91 ? -3.839 3.942 1.694 1.00 95.94 91 ILE A C 1
ATOM 737 O O . ILE A 1 91 ? -3.409 4.393 0.636 1.00 95.94 91 ILE A O 1
ATOM 741 N N . PRO A 1 92 ? -4.664 4.673 2.476 1.00 95.75 92 PRO A N 1
ATOM 742 C CA . PRO A 1 92 ? -5.057 6.032 2.097 1.00 95.75 92 PRO A CA 1
ATOM 743 C C . PRO A 1 92 ? -3.860 6.942 1.788 1.00 95.75 92 PRO A C 1
ATOM 745 O O . PRO A 1 92 ? -3.836 7.592 0.749 1.00 95.75 92 PRO A O 1
ATOM 748 N N . ALA A 1 93 ? -2.829 6.919 2.639 1.00 96.12 93 ALA A N 1
ATOM 749 C CA . ALA A 1 93 ? -1.628 7.725 2.439 1.00 96.12 93 ALA A CA 1
ATOM 750 C C . ALA A 1 93 ? -0.794 7.228 1.243 1.00 96.12 93 ALA A C 1
ATOM 752 O O . ALA A 1 93 ? -0.246 8.034 0.495 1.00 96.12 93 ALA A O 1
ATOM 753 N N . LEU A 1 94 ? -0.724 5.909 1.026 1.00 97.06 94 LEU A N 1
ATOM 754 C CA . LEU A 1 94 ? -0.052 5.333 -0.146 1.00 97.06 94 LEU A CA 1
ATOM 755 C C . LEU A 1 94 ? -0.768 5.680 -1.458 1.00 97.06 94 LEU A C 1
ATOM 757 O O . LEU A 1 94 ? -0.100 5.944 -2.454 1.00 97.06 94 LEU A O 1
ATOM 761 N N . LEU A 1 95 ? -2.104 5.713 -1.473 1.00 96.12 95 LEU A N 1
ATOM 762 C CA . LEU A 1 95 ? -2.890 6.100 -2.647 1.00 96.12 95 LEU A CA 1
ATOM 763 C C . LEU A 1 95 ? -2.637 7.552 -3.042 1.00 96.12 95 LEU A C 1
ATOM 765 O O . LEU A 1 95 ? -2.493 7.832 -4.231 1.00 96.12 95 LEU A O 1
ATOM 769 N N . ASP A 1 96 ? -2.537 8.457 -2.068 1.00 93.94 96 ASP A N 1
ATOM 770 C CA . ASP A 1 96 ? -2.205 9.859 -2.331 1.00 93.94 96 ASP A CA 1
ATOM 771 C C . ASP A 1 96 ? -0.851 9.978 -3.040 1.00 93.94 96 ASP A C 1
ATOM 773 O O . ASP A 1 96 ? -0.711 10.729 -4.002 1.00 93.94 96 ASP A O 1
ATOM 777 N N . VAL A 1 97 ? 0.141 9.189 -2.629 1.00 96.75 97 VAL A N 1
ATOM 778 C CA . VAL A 1 97 ? 1.467 9.188 -3.257 1.00 96.75 97 VAL A CA 1
ATOM 779 C C . VAL A 1 97 ? 1.442 8.514 -4.634 1.00 96.75 97 VAL A C 1
ATOM 781 O O . VAL A 1 97 ? 1.952 9.077 -5.600 1.00 96.75 97 VAL A O 1
ATOM 784 N N . LEU A 1 98 ? 0.804 7.346 -4.757 1.00 97.25 98 LEU A N 1
ATOM 785 C CA . LEU A 1 98 ? 0.682 6.592 -6.011 1.00 97.25 98 LEU A CA 1
ATOM 786 C C . LEU A 1 98 ? -0.060 7.360 -7.109 1.00 97.25 98 LEU A C 1
ATOM 788 O O . LEU A 1 98 ? 0.235 7.191 -8.289 1.00 97.25 98 LEU A O 1
ATOM 792 N N . ARG A 1 99 ? -1.032 8.206 -6.759 1.00 96.19 99 ARG A N 1
ATOM 793 C CA . ARG A 1 99 ? -1.731 9.045 -7.745 1.00 96.19 99 ARG A CA 1
ATOM 794 C C . ARG A 1 99 ? -0.815 10.099 -8.367 1.00 96.19 99 ARG A C 1
ATOM 796 O O . ARG A 1 99 ? -1.065 10.500 -9.499 1.00 96.19 99 ARG A O 1
ATOM 803 N N . ASN A 1 100 ? 0.244 10.490 -7.659 1.00 95.88 100 ASN A N 1
ATOM 804 C CA . ASN A 1 100 ? 1.178 11.545 -8.051 1.00 95.88 100 ASN A CA 1
ATOM 805 C C . ASN A 1 100 ? 2.449 11.041 -8.760 1.00 95.88 100 ASN A C 1
ATOM 807 O O . ASN A 1 100 ? 3.318 11.860 -9.064 1.00 95.88 100 ASN A O 1
ATOM 811 N N . ILE A 1 101 ? 2.582 9.732 -9.010 1.00 97.38 101 ILE A N 1
ATOM 812 C CA . ILE A 1 101 ? 3.685 9.216 -9.835 1.00 97.38 101 ILE A CA 1
ATOM 813 C C . ILE A 1 101 ? 3.396 9.409 -11.323 1.00 97.38 101 ILE A C 1
ATOM 815 O O . ILE A 1 101 ? 2.250 9.268 -11.772 1.00 97.38 101 ILE A O 1
ATOM 819 N N . GLU A 1 102 ? 4.448 9.693 -12.078 1.00 96.88 102 GLU A N 1
ATOM 820 C CA . GLU A 1 102 ? 4.406 9.852 -13.532 1.00 96.88 102 GLU A CA 1
ATOM 821 C C . GLU A 1 102 ? 4.631 8.518 -14.251 1.00 96.88 102 GLU A C 1
ATOM 823 O O . GLU A 1 102 ? 3.973 8.238 -15.255 1.00 96.88 102 GLU A O 1
ATOM 828 N N . VAL A 1 103 ? 5.525 7.674 -13.728 1.00 97.19 103 VAL A N 1
ATOM 829 C CA . VAL A 1 103 ? 5.835 6.361 -14.300 1.00 97.19 103 VAL A CA 1
ATOM 830 C C . VAL A 1 103 ? 4.903 5.308 -13.713 1.00 97.19 103 VAL A C 1
ATOM 832 O O . VAL A 1 103 ? 4.948 5.014 -12.520 1.00 97.19 103 VAL A O 1
ATOM 835 N N . GLU A 1 104 ? 4.068 4.703 -14.558 1.00 96.88 104 GLU A N 1
ATOM 836 C CA . GLU A 1 104 ? 3.191 3.604 -14.149 1.00 96.88 104 GLU A CA 1
ATOM 837 C C . GLU A 1 104 ? 3.992 2.293 -14.012 1.00 96.88 104 GLU A C 1
ATOM 839 O O . GLU A 1 104 ? 4.551 1.809 -15.003 1.00 96.88 104 GLU A O 1
ATOM 844 N N . PRO A 1 105 ? 4.088 1.707 -12.802 1.00 97.62 105 PRO A N 1
ATOM 845 C CA . PRO A 1 105 ? 4.849 0.485 -12.589 1.00 97.62 105 PRO A CA 1
ATOM 846 C C . PRO A 1 105 ? 4.086 -0.750 -13.079 1.00 97.62 105 PRO A C 1
ATOM 848 O O . PRO A 1 105 ? 2.872 -0.867 -12.926 1.00 97.62 105 PRO A O 1
ATOM 851 N N . ASP A 1 106 ? 4.815 -1.744 -13.583 1.00 97.69 106 ASP A N 1
ATOM 852 C CA . ASP A 1 106 ? 4.244 -3.035 -13.972 1.00 97.69 106 ASP A CA 1
ATOM 853 C C . ASP A 1 106 ? 3.934 -3.937 -12.768 1.00 97.69 106 ASP A C 1
ATOM 855 O O . ASP A 1 106 ? 3.089 -4.835 -12.859 1.00 97.69 106 ASP A O 1
ATOM 859 N N . LEU A 1 107 ? 4.661 -3.721 -11.669 1.00 97.56 107 LEU A N 1
ATOM 860 C CA . LEU A 1 107 ? 4.568 -4.448 -10.410 1.00 97.56 107 LEU A CA 1
ATOM 861 C C . LEU A 1 107 ? 4.728 -3.499 -9.233 1.00 97.56 107 LEU A C 1
ATOM 863 O O . LEU A 1 107 ? 5.596 -2.631 -9.243 1.00 97.56 107 LEU A O 1
ATOM 867 N N . ILE A 1 108 ? 3.950 -3.740 -8.185 1.00 97.94 108 ILE A N 1
ATOM 868 C CA . ILE A 1 108 ? 4.054 -3.029 -6.916 1.00 97.94 108 ILE A CA 1
ATOM 869 C C . ILE A 1 108 ? 4.412 -4.043 -5.827 1.00 97.94 108 ILE A C 1
ATOM 871 O O . ILE A 1 108 ? 3.734 -5.056 -5.659 1.00 97.94 108 ILE A O 1
ATOM 875 N N . PHE A 1 109 ? 5.479 -3.754 -5.093 1.00 97.94 109 PHE A N 1
ATOM 876 C CA . PHE A 1 109 ? 5.921 -4.460 -3.901 1.00 97.94 109 PHE A CA 1
ATOM 877 C C . PHE A 1 109 ? 5.482 -3.652 -2.682 1.00 97.94 109 PHE A C 1
ATOM 879 O O . PHE A 1 109 ? 5.894 -2.505 -2.510 1.00 97.94 109 PHE A O 1
ATOM 886 N N . CYS A 1 110 ? 4.644 -4.252 -1.845 1.00 96.00 110 CYS A N 1
ATOM 887 C CA . CYS A 1 110 ? 4.175 -3.643 -0.605 1.00 96.00 110 CYS A CA 1
ATOM 888 C C . CYS A 1 110 ? 4.900 -4.278 0.582 1.00 96.00 110 CYS A C 1
ATOM 890 O O . CYS A 1 110 ? 4.997 -5.507 0.632 1.00 96.00 110 CYS A O 1
ATOM 892 N N . ASP A 1 111 ? 5.337 -3.474 1.553 1.00 93.69 111 ASP A N 1
ATOM 893 C CA . ASP A 1 111 ? 5.764 -4.002 2.851 1.00 93.69 111 ASP A CA 1
ATOM 894 C C . ASP A 1 111 ? 4.540 -4.466 3.658 1.00 93.69 111 ASP A C 1
ATOM 896 O O . ASP A 1 111 ? 3.820 -3.686 4.281 1.00 93.69 111 ASP A O 1
ATOM 900 N N . GLY A 1 112 ? 4.222 -5.756 3.553 1.00 90.81 112 GLY A N 1
ATOM 901 C CA . GLY A 1 112 ? 3.047 -6.335 4.184 1.00 90.81 112 GLY A CA 1
ATOM 902 C C . GLY A 1 112 ? 2.694 -7.717 3.648 1.00 90.81 112 GLY A C 1
ATOM 903 O O . GLY A 1 112 ? 3.456 -8.359 2.929 1.00 90.81 112 GLY A O 1
ATOM 904 N N . GLN A 1 113 ? 1.506 -8.192 4.021 1.00 94.56 113 GLN A N 1
ATOM 905 C CA . GLN A 1 113 ? 1.000 -9.498 3.600 1.00 94.56 113 GLN A CA 1
ATOM 906 C C . GLN A 1 113 ? 0.007 -9.359 2.443 1.00 94.56 113 GLN A C 1
ATOM 908 O O . GLN A 1 113 ? -0.856 -8.484 2.460 1.00 94.56 113 GLN A O 1
ATOM 913 N N . GLY A 1 114 ? 0.112 -10.262 1.464 1.00 95.38 114 GLY A N 1
ATOM 914 C CA . GLY A 1 114 ? -0.911 -10.498 0.439 1.00 95.38 114 GLY A CA 1
ATOM 915 C C . GLY A 1 114 ? -1.886 -11.594 0.880 1.00 95.38 114 GLY A C 1
ATOM 916 O O . GLY A 1 114 ? -2.431 -11.544 1.977 1.00 95.38 114 GLY A O 1
ATOM 917 N N . ILE A 1 115 ? -2.034 -12.651 0.071 1.00 96.44 115 ILE A N 1
ATOM 918 C CA . ILE A 1 115 ? -2.886 -13.817 0.395 1.00 96.44 115 ILE A CA 1
ATOM 919 C C . ILE A 1 115 ? -2.479 -14.568 1.674 1.00 96.44 115 ILE A C 1
ATOM 921 O O . ILE A 1 115 ? -3.256 -15.360 2.204 1.00 96.44 115 ILE A O 1
ATOM 925 N N . ALA A 1 116 ? -1.273 -14.320 2.192 1.00 95.75 116 ALA A N 1
ATOM 926 C CA . ALA A 1 116 ? -0.794 -14.812 3.483 1.00 95.75 116 ALA A CA 1
ATOM 927 C C . ALA A 1 116 ? -1.396 -14.014 4.662 1.00 95.75 116 ALA A C 1
ATOM 929 O O . ALA A 1 116 ? -0.704 -13.597 5.588 1.00 95.75 116 ALA A O 1
ATOM 930 N N . HIS A 1 117 ? -2.705 -13.783 4.620 1.00 95.94 117 HIS A N 1
ATOM 931 C CA . HIS A 1 117 ? -3.465 -13.009 5.592 1.00 95.94 117 HIS A CA 1
ATOM 932 C C . HIS A 1 117 ? -4.649 -13.853 6.111 1.00 95.94 117 HIS A C 1
ATOM 934 O O . HIS A 1 117 ? -5.197 -14.653 5.351 1.00 95.94 117 HIS A O 1
ATOM 940 N N . PRO A 1 118 ? -5.114 -13.703 7.374 1.00 92.12 118 PRO A N 1
ATOM 941 C CA . PRO A 1 118 ? -6.164 -14.563 7.943 1.00 92.12 118 PRO A CA 1
ATOM 942 C C . PRO A 1 118 ? -7.499 -14.564 7.191 1.00 92.12 118 PRO A C 1
ATOM 944 O O . PRO A 1 118 ? -8.342 -15.425 7.432 1.00 92.12 118 PRO A O 1
ATOM 947 N N . ARG A 1 119 ? -7.731 -13.580 6.318 1.00 94.44 119 ARG A N 1
ATOM 948 C CA . ARG A 1 119 ? -8.953 -13.483 5.509 1.00 94.44 119 ARG A CA 1
ATOM 949 C C . ARG A 1 119 ? -8.739 -13.855 4.041 1.00 94.44 119 ARG A C 1
ATOM 951 O O . ARG A 1 119 ? -9.718 -13.858 3.298 1.00 94.44 119 ARG A O 1
ATOM 958 N N . GLY A 1 120 ? -7.542 -14.320 3.675 1.00 83.88 120 GLY A N 1
ATOM 959 C CA . GLY A 1 120 ? -7.086 -14.394 2.284 1.00 83.88 120 GLY A CA 1
ATOM 960 C C . GLY A 1 120 ? -7.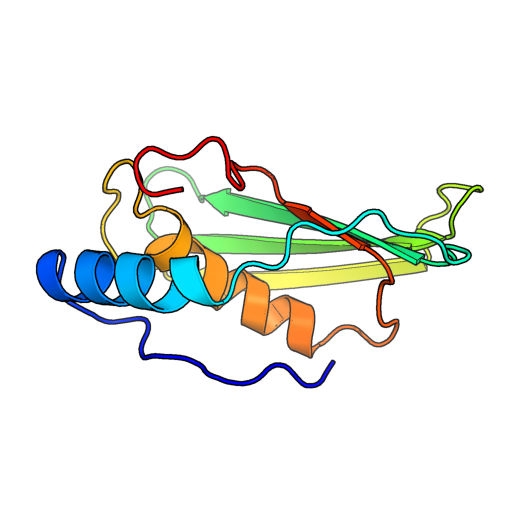010 -13.012 1.662 1.00 83.88 120 GLY A C 1
ATOM 961 O O . GLY A 1 120 ? -7.033 -12.987 0.417 1.00 83.88 120 GLY A O 1
#

pLDDT: mean 95.84, std 2.62, range [83.88, 98.81]

Solvent-accessible surface area (backbone atoms only — not comparable to full-atom values): 7420 Å² total; per-residue (Å²): 77,94,75,85,86,89,69,84,66,92,63,52,73,70,53,51,52,51,51,52,61,64,51,42,80,70,64,79,93,69,86,85,90,68,91,63,53,30,37,27,44,40,52,74,47,69,46,86,97,53,57,41,32,39,19,38,39,40,32,23,37,42,91,81,64,46,78,74,47,72,46,65,41,79,42,73,53,83,52,72,97,44,95,95,43,56,61,56,40,48,45,67,44,41,48,62,30,54,48,69,42,86,77,80,53,73,40,80,46,65,83,74,74,62,66,83,39,103,84,74

Mean predicted aligned error: 2.88 Å

Secondary structure (DSSP, 8-state):
------S-SS--HHHHHHHHHHHHTT-------S---EEEEEEEEEPTTSSEEEEEEEEEETTT--EEEEEEEEEE--S---TT-HHHHHHHHHHHHHHT-SSPPSEEEESS-SSSSTT-

Foldseek 3Di:
DDDDDPDDLPDDPVVLVVSLLVCVVVDDDDDDDDDFFKEKEWDKDDDPPFQKIKIKIWMAGPPVRHTDDIWIDIDGFDDDDDPLSVCSGHVVRNVVGQVPDPDDGPYYHYPDDDPPGPSD

Sequence (120 aa):
MDIPDLHPWNVTYEEAIKIQKCLKDKVILKKIDRRINYIAGLDVSYAKGSNTVWAGVVVLDFPSLVKIEERWAQSKVSFPYIPGLLSFREIPALLDVLRNIEVEPDLIFCDGQGIAHPRG

Nearest PDB structures (foldseek):
  6ozf-assembly1_A  TM=9.709E-01  e=7.236E-14  Thermotoga maritima
  3hd0-assembly1_A  TM=9.763E-01  e=1.060E-13  Thermotoga maritima
  3goc-assembly1_A  TM=9.286E-01  e=4.444E-10  Streptomyces avermitilis MA-4680 = NBRC 14893
  4xpu-assembly1_A  TM=8.963E-01  e=6.512E-10  Escherichia coli S88
  3ga2-assembly1_A  TM=9.097E-01  e=3.633E-09  Bacillus subtilis